Protein AF-A0A1J5EH05-F1 (afdb_monomer)

Mean predicted aligned error: 4.61 Å

Organism: NCBI:txid1817895

Foldseek 3Di:
DDPPDDDDDDDFFAADPDPPDPRGRVNVVCCCVDVPQPPPAQWDADDDPVVVPPRIDGDDDDDDD

Radius of gyration: 14.98 Å; Cα contacts (8 Å, |Δi|>4): 57; chains: 1; bounding box: 33×23×37 Å

Solvent-accessible surface area (backbone atoms only — not comparable to full-atom values): 4450 Å² total; per-residue (Å²): 132,70,86,95,68,87,82,87,78,92,84,82,59,55,54,55,85,54,86,94,53,86,49,42,26,66,57,52,41,46,48,50,52,48,72,71,50,57,74,86,52,48,64,44,83,50,88,66,58,55,95,78,72,39,42,71,41,80,62,79,90,83,78,90,130

pLDDT: mean 89.25, std 9.78, range [45.03, 96.75]

Sequence (65 aa):
MPPETLLYVPLVAQKSRKKDSSEMANTVMEHVLNDMFLLTSPYLQLGGNETVGMGWCKVKSIRGV

Structure (mmCIF, N/CA/C/O backbone):
data_AF-A0A1J5EH05-F1
#
_entry.id   AF-A0A1J5EH05-F1
#
loop_
_atom_site.group_PDB
_atom_site.id
_atom_site.type_symbol
_atom_site.label_atom_id
_atom_site.label_alt_id
_atom_site.label_comp_id
_atom_site.label_asym_id
_atom_site.label_entity_id
_atom_site.label_seq_id
_atom_site.pdbx_PDB_ins_code
_atom_site.Cartn_x
_atom_site.Cartn_y
_atom_site.Cartn_z
_atom_site.occupancy
_atom_site.B_iso_or_equiv
_atom_site.auth_seq_id
_atom_site.auth_comp_id
_atom_site.auth_asym_id
_atom_site.auth_atom_id
_atom_site.pdbx_PDB_model_num
ATOM 1 N N . MET A 1 1 ? 14.109 -6.239 -5.833 1.00 84.56 1 MET A N 1
ATOM 2 C CA . MET A 1 1 ? 13.041 -7.103 -6.373 1.00 84.56 1 MET A CA 1
ATOM 3 C C . MET A 1 1 ? 12.858 -6.742 -7.838 1.00 84.56 1 MET A C 1
ATOM 5 O O . MET A 1 1 ? 12.808 -5.547 -8.111 1.00 84.56 1 MET A O 1
ATOM 9 N N . PRO A 1 2 ? 12.862 -7.711 -8.763 1.00 92.94 2 PRO A N 1
ATOM 10 C CA . PRO A 1 2 ? 12.639 -7.435 -10.181 1.00 92.94 2 PRO A CA 1
ATOM 11 C C . PRO A 1 2 ? 11.244 -6.836 -10.440 1.00 92.94 2 PRO A C 1
ATOM 13 O O . PRO A 1 2 ? 10.326 -7.101 -9.654 1.00 92.94 2 PRO A O 1
ATOM 16 N N . PRO A 1 3 ? 11.055 -6.066 -11.529 1.00 93.19 3 PRO A N 1
ATOM 17 C CA . PRO A 1 3 ? 9.716 -5.696 -11.990 1.00 93.19 3 PRO A CA 1
ATOM 18 C C . PRO A 1 3 ? 8.884 -6.950 -12.315 1.00 93.19 3 PRO A C 1
ATOM 20 O O . PRO A 1 3 ? 9.437 -8.039 -12.463 1.00 93.19 3 PRO A O 1
ATOM 23 N N . GLU A 1 4 ? 7.558 -6.802 -12.396 1.00 93.44 4 GLU A N 1
ATOM 24 C CA . GLU A 1 4 ? 6.600 -7.902 -12.643 1.00 93.44 4 GLU A CA 1
ATOM 25 C C . GLU A 1 4 ? 6.560 -9.000 -11.560 1.00 93.44 4 GLU A C 1
ATOM 27 O O . GLU A 1 4 ? 5.985 -10.071 -11.751 1.00 93.44 4 GLU A O 1
ATOM 32 N N . THR A 1 5 ? 7.131 -8.736 -10.381 1.00 96.62 5 THR A N 1
ATOM 33 C CA . THR A 1 5 ? 6.958 -9.612 -9.215 1.00 96.62 5 THR A CA 1
ATOM 34 C C . THR A 1 5 ? 5.589 -9.369 -8.575 1.00 96.62 5 THR A C 1
ATOM 36 O O . THR A 1 5 ? 5.270 -8.240 -8.202 1.00 96.62 5 THR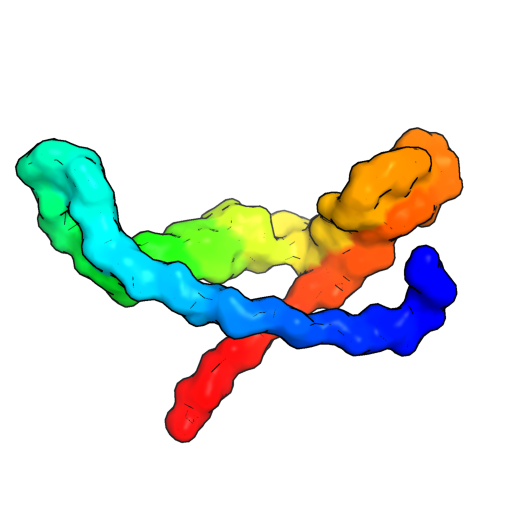 A O 1
ATOM 39 N N . LEU A 1 6 ? 4.796 -10.429 -8.390 1.00 95.50 6 LEU A N 1
ATOM 40 C CA . LEU A 1 6 ? 3.513 -10.368 -7.687 1.00 95.50 6 LEU A CA 1
ATOM 41 C C . LEU A 1 6 ? 3.690 -10.668 -6.193 1.00 95.50 6 LEU A C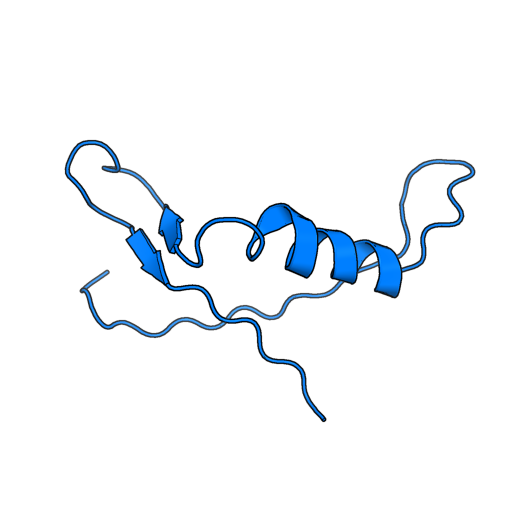 1
ATOM 43 O O . LEU A 1 6 ? 4.226 -1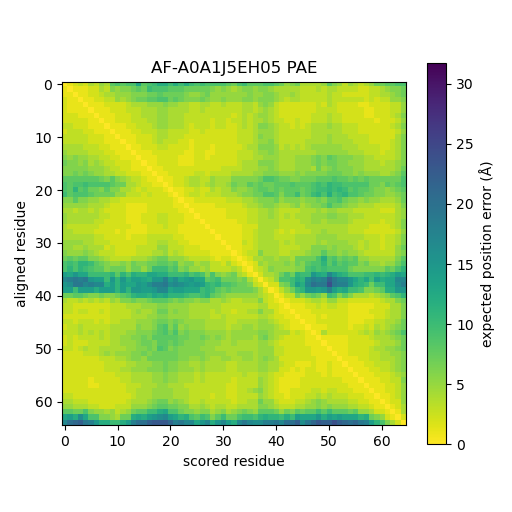1.711 -5.821 1.00 95.50 6 LEU A O 1
ATOM 47 N N . LEU A 1 7 ? 3.182 -9.776 -5.342 1.00 94.44 7 LEU A N 1
ATOM 48 C CA . LEU A 1 7 ? 3.146 -9.937 -3.889 1.00 94.44 7 LEU A CA 1
ATOM 49 C C . LEU A 1 7 ? 1.699 -9.970 -3.392 1.00 94.44 7 LEU A C 1
ATOM 51 O O . LEU A 1 7 ? 0.825 -9.317 -3.962 1.00 94.44 7 LEU A O 1
ATOM 55 N N . TYR A 1 8 ? 1.461 -10.687 -2.296 1.00 93.75 8 TYR A N 1
ATOM 56 C CA . TYR A 1 8 ? 0.190 -10.668 -1.579 1.00 93.75 8 TYR A CA 1
ATOM 57 C C . TYR A 1 8 ? 0.437 -10.444 -0.091 1.00 93.75 8 TYR A C 1
ATOM 59 O O . TYR A 1 8 ? 1.395 -10.965 0.481 1.00 93.75 8 TYR A O 1
ATOM 67 N N . VAL A 1 9 ? -0.438 -9.661 0.537 1.00 91.25 9 VAL A N 1
ATOM 68 C CA . VAL A 1 9 ? -0.388 -9.388 1.973 1.00 91.25 9 VAL A CA 1
ATOM 69 C C . VAL A 1 9 ? -1.803 -9.518 2.534 1.00 91.25 9 VAL A C 1
ATOM 71 O O . VAL A 1 9 ? -2.710 -8.858 2.020 1.00 91.25 9 VAL A O 1
ATOM 74 N N . PRO A 1 10 ? -2.027 -10.354 3.564 1.00 92.69 10 PRO A N 1
ATOM 75 C CA . PRO A 1 10 ? -3.314 -10.397 4.239 1.00 92.69 10 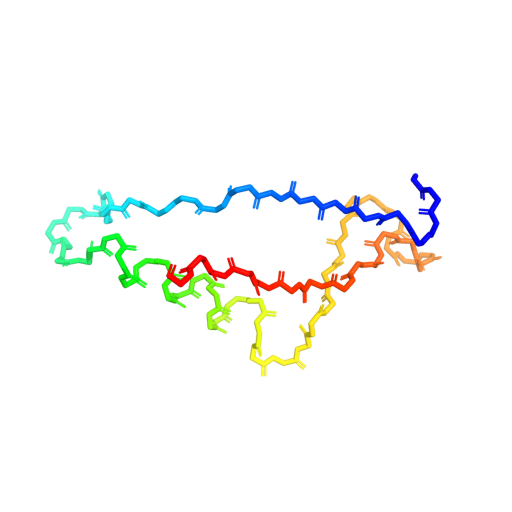PRO A CA 1
ATOM 76 C C . PRO A 1 10 ? -3.516 -9.104 5.033 1.00 92.69 10 PRO A C 1
ATOM 78 O O . PRO A 1 10 ? -2.690 -8.738 5.869 1.00 92.69 10 PRO A O 1
ATOM 81 N N . LEU A 1 11 ? -4.634 -8.425 4.788 1.00 90.06 11 LEU A N 1
ATOM 82 C CA . LEU A 1 11 ? -5.037 -7.254 5.556 1.00 90.06 11 LEU A CA 1
ATOM 83 C C . LEU A 1 11 ? -6.117 -7.662 6.559 1.00 90.06 11 LEU A C 1
ATOM 85 O O . LEU A 1 11 ? -7.179 -8.147 6.172 1.00 90.06 11 LEU A O 1
ATOM 89 N N . VAL A 1 12 ? -5.850 -7.455 7.848 1.00 92.81 12 VAL A N 1
ATOM 90 C CA . VAL A 1 12 ? -6.775 -7.775 8.942 1.00 92.81 12 VAL A CA 1
ATOM 91 C C . VAL A 1 12 ? -7.020 -6.513 9.757 1.00 92.81 12 VAL A C 1
ATOM 93 O O . VAL A 1 12 ? -6.079 -5.907 10.265 1.00 92.81 12 VAL A O 1
ATOM 96 N N . ALA A 1 13 ? -8.285 -6.125 9.898 1.00 92.94 13 ALA A N 1
ATOM 97 C CA . ALA A 1 13 ? -8.678 -4.993 10.727 1.00 92.94 13 ALA A CA 1
ATOM 98 C C . ALA A 1 13 ? -9.167 -5.462 12.099 1.00 92.94 13 ALA A C 1
ATOM 100 O O . ALA A 1 13 ? -9.657 -6.579 12.266 1.00 92.94 13 ALA A O 1
ATOM 101 N N . GLN A 1 14 ? -9.033 -4.586 13.088 1.00 95.31 14 GLN A N 1
ATOM 102 C CA . GLN A 1 14 ? -9.538 -4.760 14.447 1.00 95.31 14 GLN A CA 1
ATOM 103 C C . GLN A 1 14 ? -10.352 -3.523 14.819 1.00 95.31 14 GLN A C 1
ATOM 105 O O . GLN A 1 14 ? -10.201 -2.473 14.194 1.00 95.31 14 GLN A O 1
ATOM 110 N N . LYS A 1 15 ? -11.202 -3.632 15.846 1.00 96.38 15 LYS A N 1
ATOM 111 C CA . LYS A 1 15 ? -11.886 -2.456 16.400 1.00 96.38 15 LYS A CA 1
ATOM 112 C C . LYS A 1 15 ? -10.870 -1.399 16.845 1.00 96.38 15 LYS A C 1
ATOM 114 O O . LYS A 1 15 ? -9.750 -1.734 17.249 1.00 96.38 15 LYS A O 1
ATOM 119 N N . SER A 1 16 ? -11.269 -0.133 16.802 1.00 95.75 16 SER A N 1
ATOM 120 C CA . SER A 1 16 ? -10.414 0.969 17.233 1.00 95.75 16 SER A CA 1
ATOM 121 C C . SER A 1 16 ? -9.953 0.788 18.682 1.00 95.75 16 SER A C 1
ATOM 123 O O . SER A 1 16 ? -10.710 0.378 19.561 1.00 95.75 16 SER A O 1
ATOM 125 N N . ARG A 1 17 ? -8.676 1.102 18.930 1.00 95.12 17 ARG A N 1
ATOM 126 C CA . ARG A 1 17 ? -8.076 1.094 20.276 1.00 95.12 17 ARG A CA 1
ATOM 127 C C . ARG A 1 17 ? -8.264 2.423 21.010 1.00 95.12 17 ARG A C 1
ATOM 129 O O . ARG A 1 17 ? -7.899 2.528 22.178 1.00 95.12 17 ARG A O 1
ATOM 136 N N . LYS A 1 18 ? -8.783 3.449 20.329 1.00 96.69 18 LYS A N 1
ATOM 137 C CA . LYS A 1 18 ? -9.036 4.760 20.929 1.00 96.69 18 LYS A CA 1
ATOM 138 C C . LYS A 1 18 ? -10.144 4.617 21.974 1.00 96.69 18 LYS A C 1
ATOM 140 O O . LYS A 1 18 ? -11.196 4.049 21.684 1.00 96.69 18 LYS A O 1
ATOM 145 N N . LYS A 1 19 ? -9.902 5.142 23.178 1.00 94.81 19 LYS A N 1
ATOM 146 C CA . LYS A 1 19 ? -10.898 5.159 24.255 1.00 94.81 19 LYS A CA 1
ATOM 147 C C . LYS A 1 19 ? -12.182 5.842 23.764 1.00 94.81 19 LYS A C 1
ATOM 149 O O . LYS A 1 19 ? -12.102 6.850 23.064 1.00 94.81 19 LYS A O 1
ATOM 154 N N . ASP A 1 20 ? -13.328 5.253 24.103 1.00 94.50 20 ASP A N 1
ATOM 155 C CA . ASP A 1 20 ? -14.674 5.731 23.750 1.00 94.50 20 ASP A CA 1
ATOM 156 C C . ASP A 1 20 ? -14.971 5.781 22.236 1.00 94.50 20 ASP A C 1
ATOM 158 O O . ASP A 1 20 ? -15.913 6.431 21.793 1.00 94.50 20 ASP A O 1
ATOM 162 N N . SER A 1 21 ? -14.185 5.075 21.415 1.00 94.06 21 SER A N 1
ATOM 163 C CA . SER A 1 21 ? -14.461 4.920 19.986 1.00 94.06 21 SER A CA 1
ATOM 164 C C . SER A 1 21 ? -15.446 3.778 19.735 1.00 94.06 21 SER A C 1
ATOM 166 O O . SER A 1 21 ? -15.254 2.663 20.216 1.00 94.06 21 SER A O 1
ATOM 168 N N . SER A 1 22 ? -16.471 4.050 18.928 1.00 94.00 22 SER A N 1
ATOM 169 C CA . SER A 1 22 ? -17.433 3.059 18.429 1.00 94.00 22 SER A CA 1
ATOM 170 C C . SER A 1 22 ? -16.991 2.386 17.127 1.00 94.00 22 SER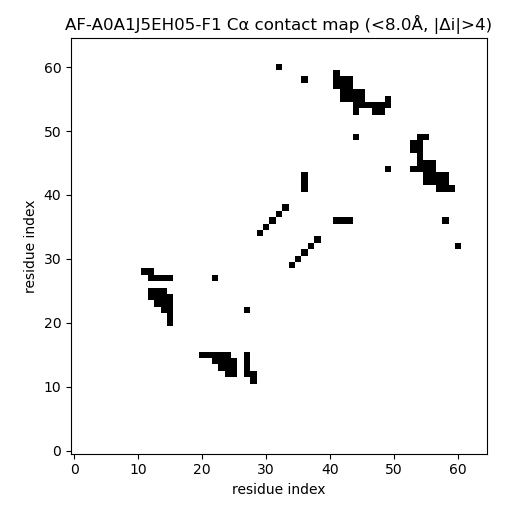 A C 1
ATOM 172 O O . SER A 1 22 ? -17.748 1.606 16.554 1.00 94.00 22 SER A O 1
ATOM 174 N N . GLU A 1 23 ? -15.790 2.700 16.634 1.00 95.31 23 GLU A N 1
ATOM 175 C CA . GLU A 1 23 ? -15.326 2.232 15.331 1.00 95.31 23 GLU A CA 1
ATOM 176 C C . GLU A 1 23 ? -15.016 0.736 15.358 1.00 95.31 23 GLU A C 1
ATOM 178 O O . GLU A 1 23 ? -14.092 0.261 16.035 1.00 95.31 23 GLU A O 1
ATOM 183 N N . MET A 1 24 ? -15.807 -0.011 14.592 1.00 96.25 24 MET A N 1
ATOM 184 C CA . MET A 1 24 ? -15.697 -1.457 14.462 1.00 96.25 24 MET A CA 1
ATOM 185 C C . MET A 1 24 ? -14.646 -1.831 13.415 1.00 96.25 24 MET A C 1
ATOM 187 O O . MET A 1 24 ? -14.241 -1.020 12.585 1.00 96.25 24 MET A O 1
ATOM 191 N N . ALA A 1 25 ? -14.210 -3.094 13.433 1.00 95.12 25 ALA A N 1
ATOM 192 C CA . ALA A 1 25 ? -13.181 -3.588 12.517 1.00 95.12 25 ALA A CA 1
ATOM 193 C C . ALA A 1 25 ? -13.523 -3.349 11.033 1.00 95.12 25 ALA A C 1
ATOM 195 O O . ALA A 1 25 ? -12.633 -3.026 10.252 1.00 95.12 25 ALA A O 1
ATOM 196 N N . ASN A 1 26 ? -14.802 -3.455 10.653 1.00 93.38 26 ASN A N 1
ATOM 197 C CA . ASN A 1 26 ? -15.231 -3.201 9.277 1.00 93.38 26 ASN A CA 1
ATOM 198 C C . ASN A 1 26 ? -15.022 -1.739 8.870 1.00 93.38 26 ASN A C 1
ATOM 200 O O . ASN A 1 26 ? -14.463 -1.501 7.805 1.00 93.38 26 ASN A O 1
ATOM 204 N N . THR A 1 27 ? -15.377 -0.775 9.723 1.00 93.69 27 THR A N 1
ATOM 205 C CA . THR A 1 27 ? -15.158 0.645 9.416 1.00 93.69 27 THR A CA 1
ATOM 206 C C . THR A 1 27 ? -13.669 0.969 9.317 1.00 93.69 27 THR A C 1
ATOM 208 O O . THR A 1 27 ? -13.228 1.639 8.388 1.00 93.69 27 THR A O 1
ATOM 211 N N . VAL A 1 28 ? -12.850 0.402 10.211 1.00 93.31 28 VAL A N 1
ATOM 212 C CA . VAL A 1 28 ? -11.384 0.531 10.143 1.00 93.31 28 VAL A CA 1
ATOM 213 C C . VAL A 1 28 ? -10.831 -0.046 8.833 1.00 93.31 28 VAL A C 1
ATOM 215 O O . VAL A 1 28 ? -9.954 0.558 8.219 1.00 93.31 28 VAL A O 1
ATOM 218 N N . MET A 1 29 ? -11.347 -1.192 8.378 1.00 92.44 29 MET A N 1
ATOM 219 C CA . MET A 1 29 ? -10.976 -1.781 7.087 1.00 92.44 29 MET A CA 1
ATOM 220 C C . MET A 1 29 ? -11.344 -0.863 5.915 1.00 92.44 29 MET A C 1
ATOM 222 O O . MET A 1 29 ? -10.564 -0.721 4.975 1.00 92.44 29 MET A O 1
ATOM 226 N N . GLU A 1 30 ? -12.528 -0.255 5.950 1.00 90.06 30 GLU A N 1
ATOM 227 C CA . GLU A 1 30 ? -13.000 0.636 4.889 1.00 90.06 30 GLU A CA 1
ATOM 228 C C . GLU A 1 30 ? -12.151 1.898 4.773 1.00 90.06 30 GLU A C 1
ATOM 230 O O . GLU A 1 30 ? -11.787 2.254 3.656 1.00 90.06 30 GLU A O 1
ATOM 235 N N . HIS A 1 31 ? -11.730 2.497 5.888 1.00 89.00 31 HIS A N 1
ATOM 236 C CA . HIS A 1 31 ? -10.802 3.630 5.862 1.00 89.00 31 HIS A CA 1
ATOM 237 C C . HIS A 1 31 ? -9.473 3.294 5.175 1.00 89.00 31 HIS A C 1
ATOM 239 O O . HIS A 1 31 ? -8.951 4.079 4.390 1.00 89.00 31 HIS A O 1
ATOM 245 N N . VAL A 1 32 ? -8.917 2.106 5.422 1.00 86.19 32 VAL A N 1
ATOM 246 C CA . VAL A 1 32 ? -7.656 1.702 4.783 1.00 86.19 32 VAL A CA 1
ATOM 247 C C . VAL A 1 32 ? -7.841 1.503 3.279 1.00 86.19 32 VAL A C 1
ATOM 249 O O . VAL A 1 32 ? -7.031 1.972 2.481 1.00 86.19 32 VAL A O 1
ATOM 252 N N . LEU A 1 33 ? -8.899 0.800 2.875 1.00 86.62 33 LEU A N 1
ATOM 253 C CA . LEU A 1 33 ? -9.104 0.457 1.471 1.00 86.62 33 LEU A CA 1
ATOM 254 C C . LEU A 1 33 ? -9.550 1.652 0.639 1.00 86.62 33 LEU A C 1
ATOM 256 O O . LEU A 1 33 ? -9.007 1.865 -0.441 1.00 86.62 33 LEU A O 1
ATOM 260 N N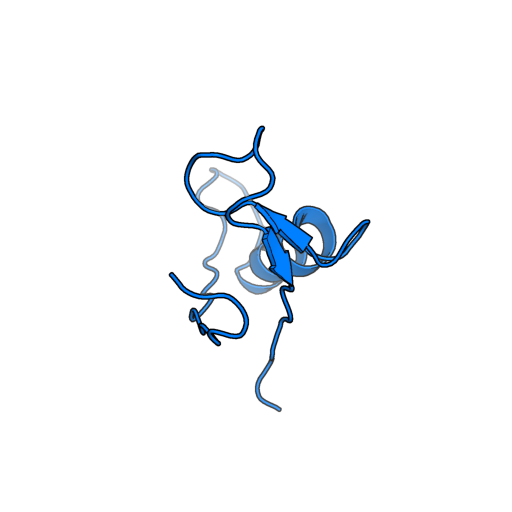 . ASN A 1 34 ? -10.524 2.408 1.134 1.00 82.19 34 ASN A N 1
ATOM 261 C CA . ASN A 1 34 ? -11.103 3.516 0.399 1.00 82.19 34 ASN A CA 1
ATOM 262 C C . ASN A 1 34 ? -10.184 4.726 0.524 1.00 82.19 34 ASN A C 1
ATOM 264 O O . ASN A 1 34 ? -9.667 5.186 -0.485 1.00 82.19 34 ASN A O 1
ATOM 268 N N . ASP A 1 35 ? -9.880 5.169 1.744 1.00 78.12 35 ASP A N 1
ATOM 269 C CA . ASP A 1 35 ? -9.274 6.488 1.930 1.00 78.12 35 ASP A CA 1
ATOM 270 C C . ASP A 1 35 ? -7.768 6.515 1.657 1.00 78.12 35 ASP A C 1
ATOM 272 O O . ASP A 1 35 ? -7.233 7.541 1.239 1.00 78.12 35 ASP A O 1
ATOM 276 N N . MET A 1 36 ? -7.073 5.395 1.880 1.00 74.12 36 MET A N 1
ATOM 277 C CA . MET A 1 36 ? -5.610 5.372 1.843 1.00 74.12 36 MET A CA 1
ATOM 278 C C . MET A 1 36 ? -5.031 4.858 0.520 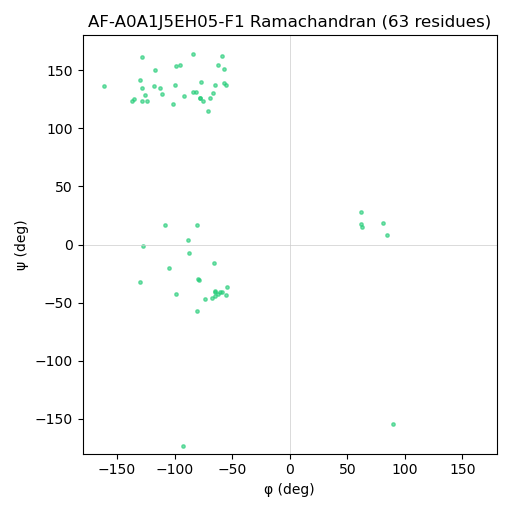1.00 74.12 36 MET A C 1
ATOM 280 O O . MET A 1 36 ? -4.062 5.424 0.019 1.00 74.12 36 MET A O 1
ATOM 284 N N . PHE A 1 37 ? -5.597 3.788 -0.049 1.00 71.69 37 PHE A N 1
ATOM 285 C CA . PHE A 1 37 ? -4.989 3.106 -1.201 1.00 71.69 37 PHE A CA 1
ATOM 286 C C . PHE A 1 37 ? -5.668 3.363 -2.549 1.00 71.69 37 PHE A C 1
ATOM 288 O O . PHE A 1 37 ? -5.038 3.110 -3.574 1.00 71.69 37 PHE A O 1
ATOM 295 N N . LEU A 1 38 ? -6.933 3.802 -2.590 1.00 64.94 38 LEU A N 1
ATOM 296 C CA . LEU A 1 38 ? -7.739 3.702 -3.818 1.00 64.94 38 LEU A CA 1
ATOM 297 C C . LEU A 1 38 ? -8.407 5.004 -4.292 1.00 64.94 38 LEU A C 1
ATOM 299 O O . LEU A 1 38 ? -9.037 4.982 -5.347 1.00 64.94 38 LEU A O 1
ATOM 303 N N . LEU A 1 39 ? -8.259 6.136 -3.592 1.00 61.16 39 LEU A N 1
ATOM 304 C CA . LEU A 1 39 ? -8.945 7.383 -3.978 1.00 61.16 39 LEU A CA 1
ATOM 305 C C . LEU A 1 39 ? -8.298 8.157 -5.138 1.00 61.16 39 LEU A C 1
ATOM 307 O O . LEU A 1 39 ? -9.014 8.829 -5.877 1.00 61.16 39 LEU A O 1
ATOM 311 N N . THR A 1 40 ? -6.977 8.091 -5.321 1.00 66.75 40 THR A N 1
ATOM 312 C CA . THR A 1 40 ? -6.272 8.969 -6.285 1.00 66.75 40 THR A CA 1
ATOM 313 C C . THR A 1 40 ? -5.334 8.245 -7.242 1.00 66.75 40 THR A C 1
ATOM 315 O O . THR A 1 40 ? -5.183 8.678 -8.382 1.00 66.75 40 THR A O 1
ATOM 318 N N . SER A 1 41 ? -4.707 7.145 -6.826 1.00 80.75 41 SER A N 1
ATOM 319 C CA . SER A 1 41 ? -3.814 6.359 -7.681 1.00 80.75 41 SER A CA 1
ATOM 320 C C . SER A 1 41 ? -3.630 4.958 -7.102 1.00 80.75 41 SER A C 1
ATOM 322 O O . SER A 1 41 ? -3.386 4.841 -5.904 1.00 80.75 41 SER A O 1
ATOM 324 N N . PRO A 1 42 ? -3.676 3.888 -7.916 1.00 88.25 42 PRO A N 1
ATOM 325 C CA . PRO A 1 42 ? -3.457 2.530 -7.437 1.00 88.25 42 PRO A CA 1
ATOM 326 C C . PRO A 1 42 ? -1.964 2.206 -7.272 1.00 88.25 42 PRO A C 1
ATOM 328 O O . PRO A 1 42 ? -1.611 1.033 -7.270 1.00 88.25 42 PRO A O 1
ATOM 331 N N . TYR A 1 43 ? -1.069 3.195 -7.222 1.00 90.69 43 TYR A N 1
ATOM 332 C CA . TYR A 1 43 ? 0.373 2.972 -7.136 1.00 90.69 43 TYR A CA 1
ATOM 333 C C . TYR A 1 43 ? 0.913 3.399 -5.777 1.00 90.69 43 TYR A C 1
ATOM 335 O O . TYR A 1 43 ? 0.687 4.521 -5.333 1.00 90.69 43 TYR A O 1
ATOM 343 N N . LEU A 1 44 ? 1.666 2.499 -5.152 1.00 90.12 44 LEU A N 1
ATOM 344 C CA . LEU A 1 44 ? 2.333 2.708 -3.877 1.00 90.12 44 LEU A CA 1
ATOM 345 C C . LEU A 1 44 ? 3.844 2.587 -4.068 1.00 90.12 44 LEU A C 1
ATOM 347 O O . LEU A 1 44 ? 4.318 1.667 -4.739 1.00 90.12 44 LEU A O 1
ATOM 351 N N . GLN A 1 45 ? 4.587 3.504 -3.457 1.00 93.12 45 GLN A N 1
ATOM 352 C CA . GLN A 1 45 ? 6.035 3.407 -3.351 1.00 93.12 45 GLN A CA 1
ATOM 353 C C . GLN A 1 45 ? 6.398 2.484 -2.182 1.00 93.12 45 GLN A C 1
ATOM 355 O O . GLN A 1 45 ? 5.850 2.606 -1.086 1.00 93.12 45 GLN A O 1
ATOM 360 N N . LEU A 1 46 ? 7.299 1.534 -2.434 1.00 92.50 46 LEU A N 1
ATOM 361 C CA . LEU A 1 46 ? 7.789 0.575 -1.453 1.00 92.50 46 LEU A CA 1
ATOM 362 C C . LEU A 1 46 ? 9.322 0.568 -1.418 1.00 92.50 46 LEU A C 1
ATOM 364 O O . LEU A 1 46 ? 9.981 0.254 -2.410 1.00 92.50 46 LEU A O 1
ATOM 368 N N . GLY A 1 47 ? 9.893 0.806 -0.236 1.00 93.31 47 GLY A N 1
ATOM 369 C CA . GLY A 1 47 ? 11.336 0.712 0.009 1.00 93.31 47 GLY A CA 1
ATOM 370 C C . GLY A 1 47 ? 12.092 2.021 -0.237 1.00 93.31 47 GLY A C 1
ATOM 371 O O . GLY A 1 47 ? 11.538 3.102 -0.091 1.00 93.31 47 GLY A O 1
ATOM 372 N N . GLY A 1 48 ? 13.388 1.933 -0.552 1.00 94.69 48 GLY A N 1
ATOM 373 C CA . GLY A 1 48 ? 14.237 3.095 -0.856 1.00 94.69 48 GLY A CA 1
ATOM 374 C C . GLY A 1 48 ? 14.309 3.423 -2.352 1.00 94.69 48 GLY A C 1
ATOM 375 O O . GLY A 1 48 ? 13.652 2.781 -3.167 1.00 94.69 48 GLY A O 1
ATOM 376 N N . ASN A 1 49 ? 15.171 4.379 -2.721 1.00 96.00 49 ASN A N 1
ATOM 377 C CA . ASN A 1 49 ? 15.460 4.751 -4.117 1.00 96.00 49 ASN A CA 1
ATOM 378 C C . ASN A 1 49 ? 14.251 5.285 -4.914 1.00 96.00 49 ASN A C 1
ATOM 380 O O . ASN A 1 49 ? 14.215 5.199 -6.143 1.00 96.00 49 ASN A O 1
ATOM 384 N N . GLU A 1 50 ? 13.283 5.890 -4.225 1.00 96.62 50 GLU A N 1
ATOM 385 C CA . GLU A 1 50 ? 12.128 6.542 -4.851 1.00 96.62 50 GLU A CA 1
ATOM 386 C C . GLU A 1 50 ? 12.542 7.606 -5.878 1.00 96.62 50 GLU A C 1
ATOM 388 O O . GLU A 1 50 ? 12.012 7.637 -6.987 1.00 96.62 50 GLU A O 1
ATOM 393 N N . THR A 1 51 ? 13.543 8.430 -5.547 1.00 96.50 51 THR A N 1
ATOM 394 C CA . THR A 1 51 ? 14.013 9.545 -6.392 1.00 96.50 51 THR A CA 1
ATOM 395 C C . THR A 1 51 ? 14.656 9.101 -7.703 1.00 96.50 51 THR A C 1
ATOM 397 O O . THR A 1 51 ? 14.789 9.907 -8.620 1.00 96.50 51 THR A O 1
ATOM 400 N N . VAL A 1 52 ? 15.031 7.825 -7.813 1.00 96.75 52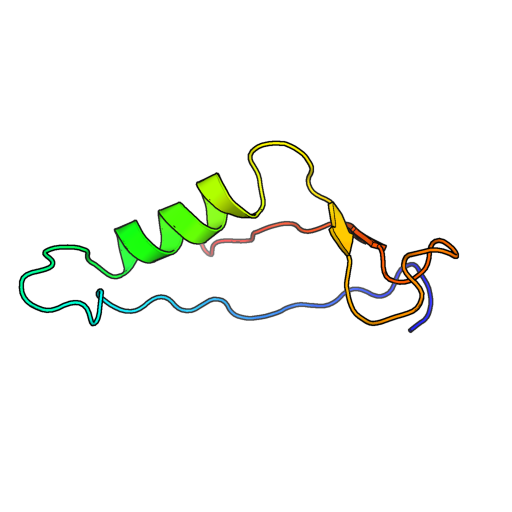 VAL A N 1
ATOM 401 C CA . VAL A 1 52 ? 15.541 7.208 -9.047 1.00 96.75 52 VAL A CA 1
ATOM 402 C C . VAL A 1 52 ? 14.524 6.243 -9.670 1.00 96.75 52 VAL A C 1
ATOM 404 O O . VAL A 1 52 ? 14.875 5.430 -10.520 1.00 96.75 52 VAL A O 1
ATOM 407 N N . GLY A 1 53 ? 13.252 6.329 -9.263 1.00 94.12 53 GLY A N 1
ATOM 408 C CA . GLY A 1 53 ? 12.134 5.630 -9.897 1.00 94.12 53 GLY A CA 1
ATOM 409 C C . GLY A 1 53 ? 11.970 4.163 -9.497 1.00 94.12 53 GLY A C 1
ATOM 410 O O . GLY A 1 53 ? 11.311 3.411 -10.210 1.00 94.12 53 GLY A O 1
ATOM 411 N N . MET A 1 54 ? 12.551 3.727 -8.377 1.00 96.50 54 MET A N 1
ATOM 412 C CA . MET A 1 54 ? 12.450 2.337 -7.921 1.00 96.50 54 MET A CA 1
ATOM 413 C C . MET A 1 54 ? 11.321 2.138 -6.901 1.00 96.50 54 MET A C 1
ATOM 415 O O . MET A 1 54 ? 10.950 3.053 -6.170 1.00 96.50 54 MET A O 1
ATOM 419 N N . GLY A 1 55 ? 10.805 0.906 -6.824 1.00 94.19 55 GLY A N 1
ATOM 420 C CA . GLY A 1 55 ? 9.877 0.493 -5.763 1.00 94.19 55 GLY A CA 1
ATOM 421 C C . GLY A 1 55 ? 8.403 0.821 -6.008 1.00 94.19 55 GLY A C 1
ATOM 422 O O . GLY A 1 55 ? 7.586 0.616 -5.118 1.00 94.19 55 GLY A O 1
ATOM 423 N N . TRP A 1 56 ? 8.035 1.296 -7.198 1.00 93.81 56 TRP A N 1
ATOM 424 C CA . TRP A 1 56 ? 6.640 1.562 -7.546 1.00 93.81 56 TRP A CA 1
ATOM 425 C C . TRP A 1 56 ? 5.878 0.267 -7.820 1.00 93.81 56 TRP A C 1
ATOM 427 O O . TRP A 1 56 ? 6.263 -0.527 -8.676 1.00 93.81 56 TRP A O 1
ATOM 437 N N . CYS A 1 57 ? 4.786 0.052 -7.093 1.00 93.69 57 CYS A N 1
ATOM 438 C CA . CYS A 1 57 ? 3.961 -1.146 -7.186 1.00 93.69 57 CYS A CA 1
ATOM 439 C C . CYS A 1 57 ? 2.496 -0.773 -7.393 1.00 93.69 57 CYS A C 1
ATOM 441 O O . CYS A 1 57 ? 1.963 0.077 -6.682 1.00 93.69 57 CYS A O 1
ATOM 443 N N . LYS A 1 58 ? 1.825 -1.445 -8.335 1.00 92.69 58 LYS A N 1
ATOM 444 C CA . LYS A 1 58 ? 0.372 -1.340 -8.476 1.00 92.69 58 LYS A CA 1
ATOM 445 C C . LYS A 1 58 ? -0.308 -2.200 -7.414 1.00 92.69 58 LYS A C 1
ATOM 447 O O . LYS A 1 58 ? -0.051 -3.397 -7.322 1.00 92.69 58 LYS A O 1
ATOM 452 N N . VAL A 1 59 ? -1.206 -1.600 -6.651 1.00 90.88 59 VAL A N 1
ATOM 453 C CA . VAL A 1 59 ? -1.967 -2.238 -5.583 1.00 90.88 59 VAL A CA 1
ATOM 454 C C . VAL A 1 59 ? -3.364 -2.586 -6.087 1.00 90.88 59 VAL A C 1
ATOM 456 O O . VAL A 1 59 ? -4.021 -1.807 -6.780 1.00 90.88 59 VAL A O 1
ATOM 459 N N . LYS A 1 60 ? -3.828 -3.782 -5.725 1.00 89.56 60 LYS A N 1
ATOM 460 C CA . LYS A 1 60 ? -5.207 -4.224 -5.924 1.00 89.56 60 LYS A CA 1
ATOM 461 C C . LYS A 1 60 ? -5.676 -4.934 -4.663 1.00 89.56 60 LYS A C 1
ATOM 463 O O . LYS A 1 60 ? -5.059 -5.908 -4.241 1.00 89.56 60 LYS A O 1
ATOM 468 N N . SER A 1 61 ? -6.773 -4.463 -4.083 1.00 88.44 61 SER A N 1
ATOM 469 C CA . SER A 1 61 ? -7.441 -5.175 -2.999 1.00 88.44 61 SER A CA 1
ATOM 470 C C . SER A 1 61 ? -8.255 -6.342 -3.563 1.00 88.44 61 SER A C 1
ATOM 472 O O . SER A 1 61 ? -8.879 -6.243 -4.622 1.00 88.44 61 SER A O 1
ATOM 474 N N . ILE A 1 62 ? -8.227 -7.472 -2.859 1.00 87.94 62 ILE A N 1
ATOM 475 C CA . ILE A 1 62 ? -9.052 -8.644 -3.157 1.00 87.94 62 ILE A CA 1
ATOM 476 C C . ILE A 1 62 ? -9.818 -8.991 -1.883 1.00 87.94 62 ILE A C 1
ATOM 478 O O . ILE A 1 62 ? -9.224 -9.102 -0.812 1.00 87.94 62 ILE A O 1
ATOM 482 N N . ARG A 1 63 ? -11.138 -9.142 -1.999 1.00 82.81 63 ARG A N 1
ATOM 483 C CA . ARG A 1 63 ? -12.011 -9.654 -0.938 1.00 82.81 63 ARG A CA 1
ATOM 484 C C . ARG A 1 63 ? -12.551 -11.011 -1.384 1.00 82.81 63 ARG A C 1
ATOM 486 O O . ARG A 1 63 ? -12.930 -11.155 -2.545 1.00 82.81 63 ARG A O 1
ATOM 493 N N . GLY A 1 64 ? -12.531 -11.993 -0.483 1.00 71.19 64 GLY A N 1
ATOM 494 C CA . GLY A 1 64 ? -13.239 -13.255 -0.700 1.00 71.19 64 GLY A CA 1
ATOM 495 C C . GLY A 1 64 ? -14.742 -12.990 -0.747 1.00 71.19 64 GLY A C 1
ATOM 496 O O . GLY A 1 64 ? -15.228 -12.167 0.032 1.00 71.19 64 GLY A O 1
ATOM 497 N N . VAL A 1 65 ? -15.424 -13.630 -1.698 1.00 45.03 65 VAL A N 1
ATOM 498 C CA . VAL A 1 65 ? -16.892 -13.639 -1.808 1.00 45.03 65 VAL A CA 1
ATOM 499 C C . VAL A 1 65 ? -17.449 -14.695 -0.868 1.00 45.03 65 VAL A C 1
ATOM 501 O O . VAL A 1 65 ? -16.841 -15.790 -0.826 1.00 45.03 65 VAL A O 1
#

Secondary structure (DSSP, 8-state):
--TT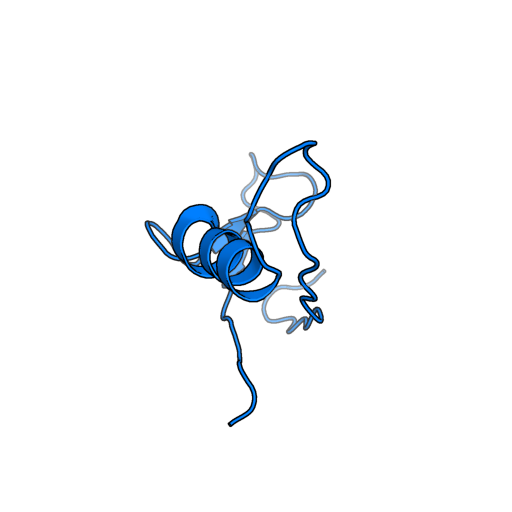-------------STT----HHHHHHIIIIIIISSS-SEEE-SS-GGGT--EEE-------